Protein AF-A0A919HQZ0-F1 (afdb_monomer)

Secondary structure (DSSP, 8-state):
-HHHHHHHHHHHHHHHHHHHHHHHHHHHHHHH--HHHHHHHH-

Solvent-accessible surface area (backbone atoms only — not comparable to full-atom values): 2471 Å² total; per-residue (Å²): 118,69,65,61,58,50,52,51,54,52,50,54,55,48,51,52,51,51,55,26,39,50,52,37,35,74,76,42,35,80,88,64,42,48,73,69,56,28,55,62,68,66,110

Structure (mmCIF, N/CA/C/O backbone):
data_AF-A0A919HQZ0-F1
#
_entry.id   AF-A0A919HQZ0-F1
#
loop_
_atom_site.group_PDB
_atom_site.id
_atom_site.type_symbol
_atom_site.label_atom_id
_atom_site.label_alt_id
_atom_site.label_comp_id
_atom_site.label_asym_id
_atom_site.label_entity_id
_atom_site.la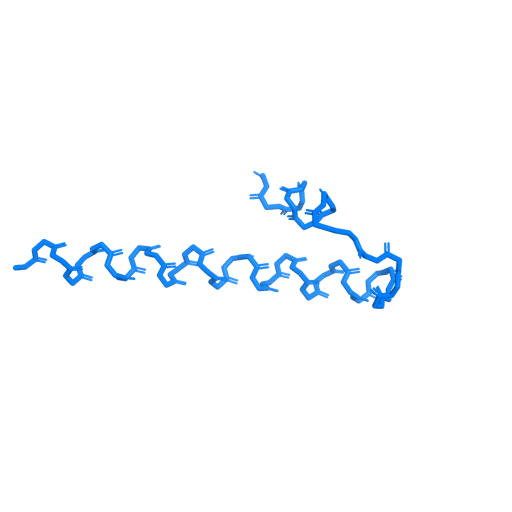bel_seq_id
_atom_site.pdbx_PDB_ins_code
_atom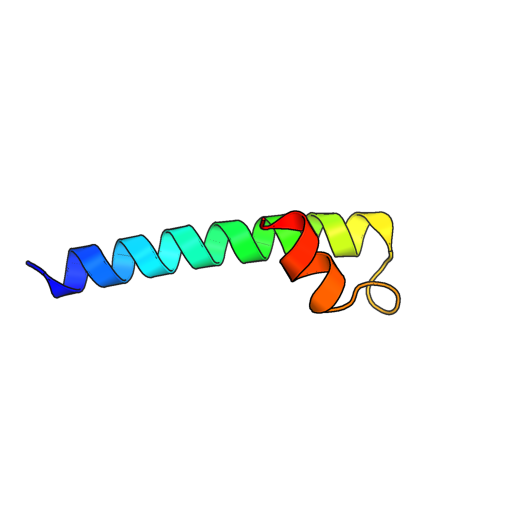_site.Cartn_x
_atom_site.Cartn_y
_atom_site.Cartn_z
_atom_site.occupancy
_atom_site.B_iso_or_equiv
_atom_site.auth_seq_id
_atom_site.auth_comp_id
_atom_site.auth_asym_id
_atom_site.auth_atom_id
_atom_site.pdbx_PDB_model_num
ATOM 1 N N . MET A 1 1 ? -16.151 -0.564 27.828 1.00 58.25 1 MET A N 1
ATOM 2 C CA . MET A 1 1 ? -16.651 -0.084 26.511 1.00 58.25 1 MET A CA 1
ATOM 3 C C . MET A 1 1 ? -15.632 0.736 25.711 1.00 58.25 1 MET A C 1
ATOM 5 O O . MET A 1 1 ? -15.728 0.756 24.489 1.00 58.25 1 MET A O 1
ATOM 9 N N . SER A 1 2 ? -14.650 1.387 26.342 1.00 67.12 2 SER A N 1
ATOM 10 C CA . SER A 1 2 ? -13.681 2.255 25.650 1.00 67.12 2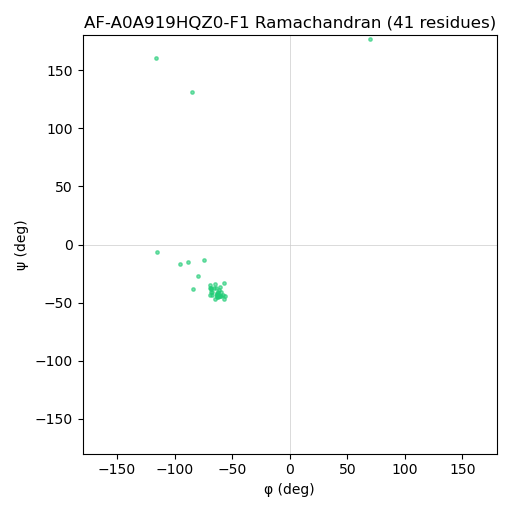 SER A CA 1
ATOM 11 C C . SER A 1 2 ? -12.691 1.506 24.745 1.00 67.12 2 SER A C 1
ATOM 13 O O . SER A 1 2 ? -12.397 1.972 23.649 1.00 67.12 2 SER A O 1
ATOM 15 N N . GLU A 1 3 ? -12.227 0.320 25.146 1.00 70.94 3 GLU A N 1
ATOM 16 C CA . GLU A 1 3 ? -11.239 -0.468 24.386 1.00 70.94 3 GLU A CA 1
ATOM 17 C C . GLU A 1 3 ? -11.794 -0.993 23.058 1.00 70.94 3 GLU A C 1
ATOM 19 O O . GLU A 1 3 ? -11.142 -0.881 22.023 1.00 70.94 3 GLU A O 1
ATOM 24 N N . VAL A 1 4 ? -13.046 -1.458 23.059 1.00 75.94 4 VAL A N 1
ATOM 25 C CA . VAL A 1 4 ? -13.751 -1.936 21.858 1.00 75.94 4 VAL A CA 1
ATOM 26 C C . VAL A 1 4 ? -13.860 -0.825 20.805 1.00 75.94 4 VAL A C 1
ATOM 28 O O . VAL A 1 4 ? -13.626 -1.054 19.619 1.00 75.94 4 VAL A O 1
ATOM 31 N N . LYS A 1 5 ? -14.139 0.412 21.234 1.00 78.38 5 LYS A N 1
ATOM 32 C CA . LYS A 1 5 ? -14.228 1.579 20.343 1.00 78.38 5 LYS A CA 1
ATOM 33 C C . LYS A 1 5 ? -12.859 1.971 19.768 1.00 78.38 5 LYS A C 1
ATOM 35 O O . LYS A 1 5 ? -12.766 2.375 18.609 1.00 78.38 5 LYS A O 1
ATOM 40 N N . VAL A 1 6 ? -11.786 1.818 20.549 1.00 81.31 6 VAL A N 1
ATOM 41 C CA . VAL A 1 6 ? -10.404 2.054 20.094 1.00 81.31 6 VAL A CA 1
ATOM 42 C C . VAL A 1 6 ? -9.968 0.989 19.087 1.00 81.31 6 VAL A C 1
ATOM 44 O O . VAL A 1 6 ? -9.409 1.336 18.046 1.00 81.31 6 VAL A O 1
ATOM 47 N N . GLN A 1 7 ? -10.268 -0.285 19.342 1.00 85.69 7 GLN A N 1
ATOM 48 C CA . GLN A 1 7 ? -9.955 -1.386 18.428 1.00 85.69 7 GLN A CA 1
ATOM 49 C C . GLN A 1 7 ? -10.663 -1.228 17.078 1.00 85.69 7 GLN A C 1
ATOM 51 O O . GLN A 1 7 ? -10.014 -1.346 16.040 1.00 85.69 7 GLN A O 1
ATOM 56 N N . GLN A 1 8 ? -11.951 -0.867 17.072 1.00 85.25 8 GLN A N 1
ATOM 57 C CA . GLN A 1 8 ? -12.692 -0.594 15.833 1.00 85.25 8 GLN A CA 1
ATOM 58 C C . GLN A 1 8 ? -12.074 0.565 15.039 1.00 85.25 8 GLN A C 1
ATOM 60 O O . GLN A 1 8 ? -11.848 0.447 13.835 1.00 85.25 8 GLN A O 1
ATOM 65 N N . LYS A 1 9 ? -11.708 1.664 15.715 1.00 84.94 9 LYS A N 1
ATOM 66 C CA . LYS A 1 9 ? -11.033 2.802 15.071 1.00 84.94 9 LYS A CA 1
ATOM 67 C C . LYS A 1 9 ? -9.684 2.400 14.464 1.00 84.94 9 LYS A C 1
ATOM 69 O O . LYS A 1 9 ? -9.334 2.858 13.378 1.00 84.94 9 LYS A O 1
ATOM 74 N N . GLN A 1 10 ? -8.920 1.539 15.136 1.00 90.25 10 GLN A N 1
ATOM 75 C CA . GLN A 1 10 ? -7.661 1.023 14.597 1.00 90.25 10 GLN A CA 1
ATOM 76 C C . GLN A 1 10 ? -7.876 0.087 13.403 1.00 90.25 10 GLN A C 1
ATOM 78 O O . GLN A 1 10 ? -7.093 0.144 12.458 1.00 90.25 10 GLN A O 1
ATOM 83 N N . GLN A 1 11 ? -8.915 -0.751 13.421 1.00 92.06 11 GLN A N 1
ATOM 84 C CA . GLN A 1 11 ? -9.253 -1.630 12.298 1.00 92.06 11 GLN A CA 1
ATOM 85 C C . GLN A 1 11 ? -9.669 -0.832 11.060 1.00 92.06 11 GLN A C 1
ATOM 87 O O . GLN A 1 11 ? -9.120 -1.074 9.988 1.00 92.06 11 GLN A O 1
ATOM 92 N N . ALA A 1 12 ? -10.540 0.171 11.213 1.00 90.94 12 ALA A N 1
ATOM 93 C CA . ALA A 1 12 ? -10.922 1.065 10.118 1.00 90.94 12 ALA A CA 1
ATOM 94 C C . ALA A 1 12 ? -9.689 1.753 9.506 1.00 90.94 12 ALA A C 1
ATOM 96 O O . ALA A 1 12 ? -9.455 1.689 8.301 1.00 90.94 12 ALA A O 1
ATOM 97 N N . ARG A 1 13 ? -8.809 2.282 10.364 1.00 92.12 13 ARG A N 1
ATOM 98 C CA . ARG A 1 13 ? -7.545 2.898 9.943 1.00 92.12 13 ARG A CA 1
ATOM 99 C C . ARG A 1 13 ? -6.623 1.922 9.202 1.00 92.12 13 ARG A C 1
ATOM 101 O O . ARG A 1 13 ? -5.908 2.327 8.291 1.00 92.12 13 ARG A O 1
ATOM 108 N N . ARG A 1 14 ? -6.588 0.646 9.600 1.00 93.88 14 ARG A N 1
ATOM 109 C CA . ARG A 1 14 ? -5.812 -0.396 8.902 1.00 93.88 14 ARG A CA 1
ATOM 110 C C . ARG A 1 14 ? -6.403 -0.698 7.530 1.00 93.88 14 ARG A C 1
ATOM 112 O O . ARG A 1 14 ? -5.636 -0.821 6.582 1.00 93.88 14 ARG A O 1
ATOM 119 N N . ALA A 1 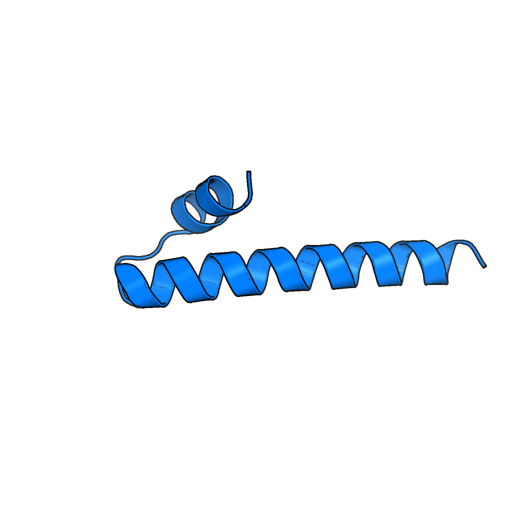15 ? -7.727 -0.768 7.415 1.00 94.69 15 ALA A N 1
ATOM 120 C CA . ALA A 1 15 ? -8.395 -0.988 6.136 1.00 94.69 15 ALA A CA 1
ATOM 121 C C . ALA A 1 15 ? -8.053 0.120 5.125 1.00 94.69 15 ALA A C 1
ATOM 123 O O . ALA A 1 15 ? -7.673 -0.179 3.997 1.00 94.69 15 ALA A O 1
ATOM 124 N N . GLU A 1 16 ? -8.063 1.386 5.552 1.00 94.31 16 GLU A N 1
ATOM 125 C CA . GLU A 1 16 ? -7.644 2.523 4.717 1.00 94.31 16 GLU A CA 1
ATOM 126 C C . GLU A 1 16 ? -6.197 2.386 4.213 1.00 94.31 16 GLU A C 1
ATOM 128 O O . GLU A 1 16 ? -5.917 2.626 3.039 1.00 94.31 16 GLU A O 1
ATOM 133 N N . ILE A 1 17 ? -5.272 1.964 5.085 1.00 95.56 17 ILE A N 1
ATOM 134 C CA . ILE A 1 17 ? -3.865 1.732 4.714 1.00 95.56 17 ILE A CA 1
ATOM 135 C C . ILE A 1 17 ? -3.762 0.625 3.663 1.00 95.56 17 ILE A C 1
ATOM 137 O O . ILE A 1 17 ? -3.027 0.778 2.689 1.00 95.56 17 ILE A O 1
ATOM 141 N N . VAL A 1 18 ? -4.493 -0.478 3.846 1.00 96.56 18 VAL A N 1
ATOM 142 C CA . VAL A 1 18 ? -4.480 -1.609 2.909 1.00 96.56 18 VAL A CA 1
ATOM 143 C C . VAL A 1 18 ? -5.012 -1.185 1.541 1.00 96.56 18 VAL A C 1
ATOM 145 O O . VAL A 1 18 ? -4.394 -1.507 0.531 1.00 96.56 18 VAL A O 1
ATOM 148 N N . VAL A 1 19 ? -6.089 -0.398 1.492 1.00 96.69 19 VAL A N 1
ATOM 149 C CA . VAL A 1 19 ? -6.636 0.129 0.231 1.00 96.69 19 VAL A CA 1
ATOM 150 C C . VAL A 1 19 ? -5.636 1.056 -0.468 1.00 96.69 19 VAL A C 1
ATOM 152 O O . VAL A 1 19 ? -5.434 0.950 -1.679 1.00 96.69 19 VAL A O 1
ATOM 155 N N . ALA A 1 20 ? -4.970 1.948 0.270 1.00 96.31 20 ALA A N 1
ATOM 156 C CA . ALA A 1 20 ? -3.928 2.805 -0.296 1.00 96.31 20 ALA A CA 1
ATOM 157 C C . ALA A 1 20 ? -2.748 1.981 -0.847 1.00 96.31 20 ALA A C 1
ATOM 159 O O . ALA A 1 20 ? -2.259 2.260 -1.943 1.00 96.31 20 ALA A O 1
ATOM 160 N N . ALA A 1 21 ? -2.343 0.926 -0.132 1.00 96.81 21 ALA A N 1
ATOM 161 C CA . ALA A 1 21 ? -1.294 0.008 -0.562 1.00 96.81 21 ALA A CA 1
ATOM 162 C C . ALA A 1 21 ? -1.671 -0.748 -1.841 1.00 96.81 21 ALA A C 1
ATOM 164 O O . ALA A 1 21 ? -0.878 -0.785 -2.777 1.00 96.81 21 ALA A O 1
ATOM 165 N N . GLN A 1 22 ? -2.896 -1.275 -1.922 1.00 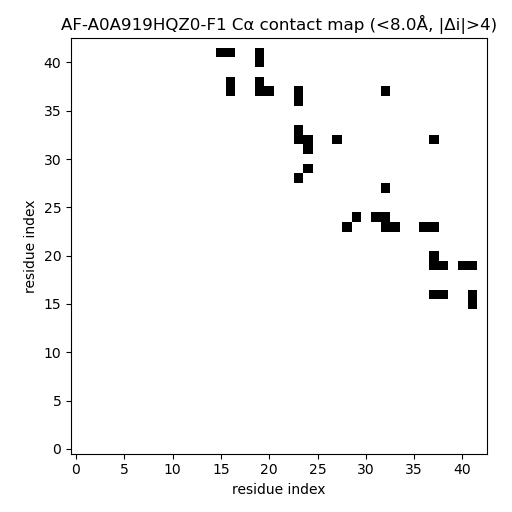96.94 22 GLN A N 1
ATOM 166 C CA . GLN A 1 22 ? -3.406 -1.951 -3.118 1.00 96.94 22 GLN A CA 1
ATOM 167 C C . GLN A 1 22 ? -3.330 -1.050 -4.354 1.00 96.94 22 GLN A C 1
ATOM 169 O O . GLN A 1 22 ? -2.852 -1.489 -5.397 1.00 96.94 22 GLN A O 1
ATOM 174 N N . LYS A 1 23 ? -3.718 0.227 -4.231 1.00 96.31 23 LYS A N 1
ATOM 175 C CA . LYS A 1 23 ? -3.600 1.206 -5.326 1.00 96.31 23 LYS A CA 1
ATOM 176 C C . LYS A 1 23 ? -2.144 1.446 -5.728 1.00 96.31 23 LYS A C 1
ATOM 178 O O . LYS A 1 23 ? -1.834 1.458 -6.913 1.00 96.31 23 LYS A O 1
ATOM 183 N N . CYS A 1 24 ? -1.240 1.610 -4.760 1.00 97.12 24 CYS A N 1
ATOM 184 C CA . CYS A 1 24 ? 0.188 1.770 -5.048 1.00 97.12 24 CYS A CA 1
ATOM 185 C C . CYS A 1 24 ? 0.776 0.551 -5.765 1.00 97.12 24 CYS A C 1
ATOM 187 O O . CYS A 1 24 ? 1.520 0.720 -6.728 1.00 97.12 24 CYS A O 1
ATOM 189 N N . PHE A 1 25 ? 0.431 -0.660 -5.326 1.00 97.00 25 PHE A N 1
ATOM 190 C CA . PHE A 1 25 ? 0.908 -1.885 -5.960 1.00 97.00 25 PHE A CA 1
ATOM 191 C C . PHE A 1 25 ? 0.322 -2.081 -7.359 1.00 97.00 25 PHE A C 1
ATOM 193 O O . PHE A 1 25 ? 1.050 -2.509 -8.249 1.00 97.00 25 PHE A O 1
ATOM 200 N N . ALA A 1 26 ? -0.94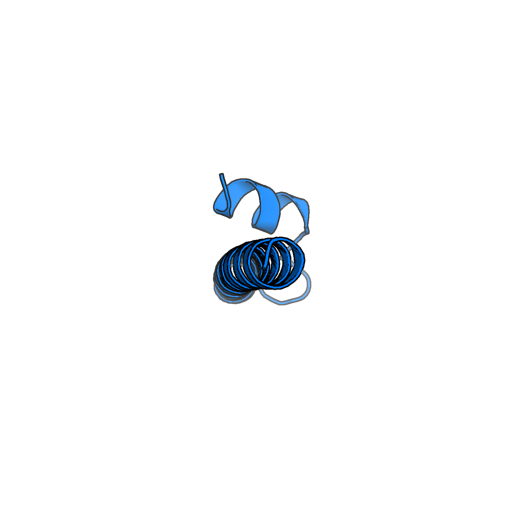6 -1.726 -7.577 1.00 96.62 26 ALA A N 1
ATOM 201 C CA . ALA A 1 26 ? -1.568 -1.789 -8.898 1.00 96.62 26 ALA A CA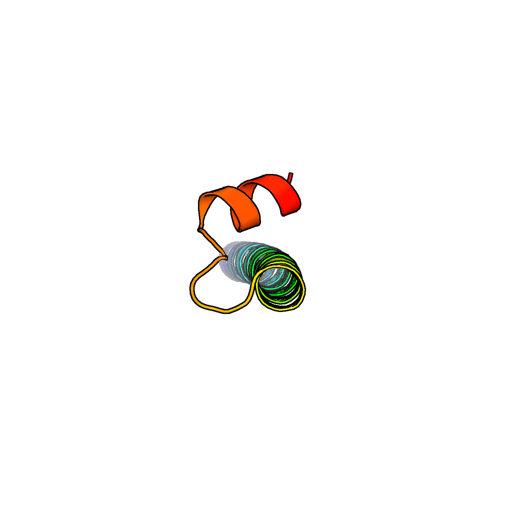 1
ATOM 202 C C . ALA A 1 26 ? -0.912 -0.827 -9.905 1.00 96.62 26 ALA A C 1
ATOM 204 O O . ALA A 1 26 ? -0.758 -1.174 -11.070 1.00 96.62 26 ALA A O 1
ATOM 205 N N . GLU A 1 27 ? -0.501 0.364 -9.463 1.00 96.62 27 GLU A N 1
ATOM 206 C CA . GLU A 1 27 ? 0.096 1.383 -10.337 1.00 96.62 27 GLU A CA 1
ATOM 207 C C . GLU A 1 27 ? 1.598 1.187 -10.574 1.00 96.62 27 GLU A C 1
ATOM 209 O O . GLU A 1 27 ? 2.090 1.462 -11.665 1.00 96.62 27 GLU A O 1
ATOM 214 N N . LYS A 1 28 ? 2.344 0.763 -9.545 1.00 96.19 28 LYS A N 1
ATOM 215 C CA . LYS A 1 28 ? 3.819 0.763 -9.556 1.00 96.19 28 LYS A CA 1
ATOM 216 C C . LYS A 1 28 ? 4.445 -0.630 -9.486 1.00 96.19 28 LYS A C 1
ATOM 218 O O . LYS A 1 28 ? 5.666 -0.758 -9.580 1.00 96.19 28 LYS A O 1
ATOM 223 N N . GLY A 1 29 ? 3.637 -1.669 -9.286 1.00 95.38 29 GLY A N 1
ATOM 224 C CA . GLY A 1 29 ? 4.111 -3.017 -8.984 1.00 95.38 29 GLY A CA 1
ATOM 225 C C . GLY A 1 29 ? 4.737 -3.137 -7.589 1.00 95.38 29 GLY A C 1
ATOM 226 O O . GLY A 1 29 ? 4.877 -2.162 -6.849 1.00 95.38 29 GLY A O 1
ATOM 227 N N . LEU A 1 30 ? 5.132 -4.361 -7.223 1.00 93.06 30 LEU A N 1
ATOM 228 C CA . LEU A 1 30 ? 5.676 -4.669 -5.894 1.00 93.06 30 LEU A CA 1
ATOM 229 C C . LEU A 1 30 ? 6.981 -3.915 -5.599 1.00 93.06 30 LEU A C 1
ATOM 231 O O . LEU A 1 30 ? 7.139 -3.364 -4.517 1.00 93.06 30 LEU A O 1
ATOM 235 N N . HIS A 1 31 ? 7.904 -3.883 -6.562 1.00 94.06 31 HIS A N 1
ATOM 236 C CA . HIS A 1 31 ? 9.221 -3.263 -6.382 1.00 94.06 31 HIS A CA 1
ATOM 237 C C . HIS A 1 31 ? 9.194 -1.734 -6.511 1.00 94.06 31 HIS A C 1
ATOM 239 O O . HIS A 1 31 ? 10.041 -1.062 -5.931 1.00 94.06 31 HIS A O 1
ATOM 245 N N . GLY A 1 32 ? 8.241 -1.182 -7.270 1.00 93.88 32 GLY A N 1
ATOM 246 C CA . GLY A 1 32 ? 8.135 0.260 -7.509 1.00 93.88 32 GLY A CA 1
ATOM 247 C C . GLY A 1 32 ? 7.296 1.007 -6.471 1.00 93.88 32 GLY A C 1
ATOM 248 O O . GLY A 1 32 ? 7.354 2.235 -6.404 1.00 93.88 32 GLY A O 1
ATOM 249 N N . ALA A 1 33 ? 6.504 0.298 -5.665 1.00 97.00 33 ALA A N 1
ATOM 250 C CA . ALA A 1 33 ? 5.722 0.893 -4.590 1.00 97.00 33 ALA A CA 1
ATOM 251 C C . ALA A 1 33 ? 6.554 1.047 -3.307 1.00 97.00 33 ALA A C 1
ATOM 253 O O . ALA A 1 33 ? 7.166 0.096 -2.826 1.00 97.00 33 ALA A O 1
ATOM 254 N N . SER A 1 34 ? 6.519 2.237 -2.704 1.00 96.56 34 SER A N 1
ATOM 255 C CA . SER A 1 34 ? 7.175 2.521 -1.422 1.00 96.56 34 SER A CA 1
ATOM 256 C C . SER A 1 34 ? 6.175 2.871 -0.317 1.00 96.56 34 SER A C 1
ATOM 258 O O . SER A 1 34 ? 5.063 3.331 -0.576 1.00 96.56 34 SER A O 1
ATOM 260 N N . VAL A 1 35 ? 6.592 2.752 0.948 1.00 94.62 35 VAL A N 1
ATOM 261 C CA . VAL A 1 35 ? 5.788 3.212 2.100 1.00 94.62 35 VAL A CA 1
ATOM 262 C C . VAL A 1 35 ? 5.450 4.704 1.989 1.00 94.62 35 VAL A C 1
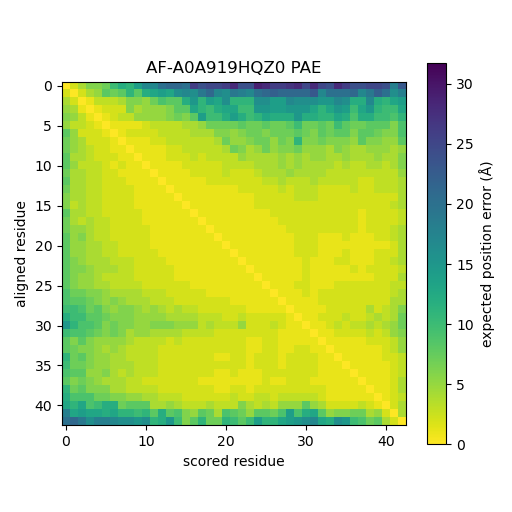ATOM 264 O O . VAL A 1 35 ? 4.357 5.119 2.371 1.00 94.62 35 VAL A O 1
ATOM 267 N N . ALA A 1 36 ? 6.349 5.508 1.412 1.00 96.31 36 ALA A N 1
ATOM 268 C CA . ALA A 1 3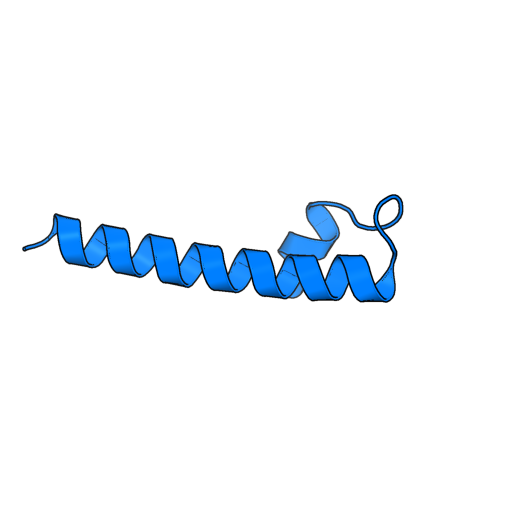6 ? 6.108 6.927 1.174 1.00 96.31 36 ALA A CA 1
ATOM 269 C C . ALA A 1 36 ? 4.962 7.165 0.174 1.00 96.31 36 ALA A C 1
ATOM 271 O O . ALA A 1 36 ? 4.199 8.115 0.332 1.00 96.31 36 ALA A O 1
ATOM 272 N N . ASP A 1 37 ? 4.798 6.294 -0.825 1.00 94.94 37 ASP A N 1
ATOM 273 C CA . ASP A 1 37 ? 3.670 6.363 -1.760 1.00 94.94 37 ASP A CA 1
ATOM 274 C C . ASP A 1 37 ? 2.342 6.047 -1.077 1.00 94.94 37 ASP A C 1
ATOM 276 O O . ASP A 1 37 ? 1.360 6.764 -1.268 1.00 94.94 37 ASP A O 1
ATOM 280 N N . ILE A 1 38 ? 2.335 5.012 -0.236 1.00 94.81 38 ILE A N 1
ATOM 281 C CA . ILE A 1 38 ? 1.153 4.590 0.521 1.00 94.81 38 ILE A CA 1
ATOM 282 C C . ILE A 1 38 ? 0.729 5.701 1.487 1.00 94.81 38 ILE A C 1
ATOM 284 O O . ILE A 1 38 ? -0.453 6.024 1.582 1.00 94.81 38 ILE A O 1
ATOM 288 N N . ALA A 1 39 ? 1.693 6.324 2.172 1.00 93.75 39 ALA A N 1
ATOM 289 C CA . ALA A 1 39 ? 1.438 7.442 3.074 1.00 93.75 39 ALA A CA 1
ATOM 290 C C . ALA A 1 39 ? 0.862 8.662 2.338 1.00 93.75 39 ALA A C 1
ATOM 292 O O . ALA A 1 39 ? -0.088 9.264 2.832 1.00 93.75 39 ALA A O 1
ATOM 293 N N . ARG A 1 40 ? 1.376 8.989 1.142 1.00 92.69 40 ARG A N 1
ATOM 294 C CA . ARG A 1 40 ? 0.862 10.096 0.317 1.00 92.69 40 ARG A CA 1
ATOM 295 C C . ARG A 1 40 ? -0.558 9.860 -0.195 1.00 92.69 40 ARG A C 1
ATOM 297 O O . ARG A 1 40 ? -1.329 10.804 -0.230 1.00 92.69 40 ARG A O 1
ATOM 304 N N . LYS A 1 41 ? -0.918 8.627 -0.570 1.00 85.12 41 LYS A N 1
ATOM 305 C CA . LYS A 1 41 ? -2.288 8.284 -1.015 1.00 85.12 41 LYS A CA 1
ATOM 306 C C . LYS A 1 41 ? -3.316 8.211 0.116 1.00 85.12 41 LYS A C 1
ATOM 308 O O . LYS A 1 41 ? -4.505 8.076 -0.158 1.00 85.12 41 LYS A O 1
ATOM 313 N N . ARG A 1 42 ? -2.850 8.187 1.364 1.00 76.19 42 ARG A N 1
ATOM 314 C CA . ARG A 1 42 ? -3.679 8.067 2.562 1.00 76.19 42 ARG A CA 1
ATOM 315 C C . ARG A 1 42 ? -4.011 9.427 3.200 1.00 76.19 42 ARG A C 1
ATOM 317 O O . ARG A 1 42 ? -4.904 9.463 4.045 1.00 76.19 42 ARG A O 1
ATOM 324 N N . ALA A 1 43 ? -3.275 10.485 2.845 1.00 56.78 43 ALA A N 1
ATOM 325 C CA . ALA A 1 43 ? -3.627 11.869 3.172 1.00 56.78 43 ALA A CA 1
ATOM 326 C C . ALA A 1 43 ? -4.884 12.288 2.401 1.00 56.78 43 ALA A C 1
ATOM 328 O O . ALA A 1 43 ? -5.711 12.995 3.013 1.00 56.78 43 ALA A O 1
#

Sequence (43 aa):
MSEVKVQQKQQARRAEIVVAAQKCFAEKGLHGASVADIARKRA

Mean predicted aligned error: 4.4 Å

Radius of gyration: 12.93 Å; Cα contacts (8 Å, |Δi|>4): 19; chains: 1; bounding box: 26×16×37 Å

pLDDT: mean 89.53, std 10.29, range [56.78, 97.12]

Organism: Klebsiella pneumoniae (NCBI:txid573)

Foldseek 3Di:
DVVVVVVVVVVVVVVLLVVLQVVQCVVQNPVGRDPVSSVVSSD

InterPro domains:
  IPR001647 DNA-binding HTH domain, TetR-type [PF00440] (17-41)
  IPR009057 Homedomain-like superfamily [SSF46689] (5-40)